Protein AF-E1LN31-F1 (afdb_monomer)

pLDDT: mean 84.93, std 11.24, range [47.66, 95.75]

Radius of gyration: 14.21 Å; Cα contacts (8 Å, |Δi|>4): 14; chains: 1; bounding box: 32×16×38 Å

Mean predicted aligned error: 5.99 Å

Nearest PDB structures (foldseek):
  1hg4-assembly1_D  TM=5.238E-01  e=6.008E+00  Drosophila melanogaster
  5nfd-assembly2_B  TM=4.249E-01  e=9.811E+00  Homo sapiens

Organism: NCBI:txid585203

Solvent-accessible surface area (backbone atoms only — not comparable to full-atom values): 3195 Å² total; per-residue (Å²): 133,93,68,83,46,74,67,55,54,51,55,49,53,54,49,44,34,71,74,54,33,80,87,31,70,70,31,53,51,55,50,52,54,50,52,54,53,51,52,51,54,52,49,55,52,50,53,51,55,60,62,75,74,113

Structure (mmCIF, N/CA/C/O backbone):
data_AF-E1LN31-F1
#
_entry.id   AF-E1LN31-F1
#
loop_
_atom_site.group_PDB
_atom_site.id
_atom_site.type_symbol
_atom_site.label_atom_id
_atom_site.label_alt_id
_atom_site.label_comp_id
_atom_site.label_asym_id
_atom_site.label_entity_id
_atom_site.label_seq_id
_atom_site.pdbx_PDB_ins_code
_atom_site.Cartn_x
_atom_site.Cartn_y
_atom_site.Cartn_z
_atom_site.occupancy
_atom_site.B_iso_or_equiv
_atom_site.auth_seq_id
_atom_site.auth_comp_id
_atom_site.auth_asym_id
_atom_site.auth_atom_id
_atom_site.pdbx_PDB_model_num
ATOM 1 N N . MET A 1 1 ? 13.983 4.586 -14.178 1.00 47.66 1 MET A N 1
ATOM 2 C CA . MET A 1 1 ? 13.064 3.489 -13.819 1.00 47.66 1 MET A CA 1
ATOM 3 C C . MET A 1 1 ? 12.374 3.906 -12.530 1.00 47.66 1 MET A C 1
ATOM 5 O O . MET A 1 1 ? 13.064 4.047 -11.531 1.00 47.66 1 MET A O 1
ATOM 9 N N . VAL A 1 2 ? 11.080 4.234 -12.564 1.00 53.84 2 VAL A N 1
ATOM 10 C CA . VAL A 1 2 ? 10.311 4.521 -11.339 1.00 53.84 2 VAL A CA 1
ATOM 11 C C . VAL A 1 2 ? 9.745 3.184 -10.872 1.00 53.84 2 VAL A C 1
ATOM 13 O O . VAL A 1 2 ? 8.597 2.861 -11.133 1.00 53.84 2 VAL A O 1
ATOM 16 N N . GLY A 1 3 ? 10.612 2.336 -10.320 1.00 60.97 3 GLY A N 1
ATOM 17 C CA . GLY A 1 3 ? 10.158 1.156 -9.595 1.00 60.97 3 GLY A CA 1
ATOM 18 C C . GLY A 1 3 ? 9.740 1.615 -8.209 1.00 60.97 3 GLY A C 1
ATOM 19 O O . GLY A 1 3 ? 10.543 2.262 -7.537 1.00 60.97 3 GLY A O 1
ATOM 20 N N . VAL A 1 4 ? 8.506 1.324 -7.801 1.00 69.38 4 VAL A N 1
ATOM 21 C CA . VAL A 1 4 ? 8.060 1.620 -6.437 1.00 69.38 4 VAL A CA 1
ATOM 22 C C . VAL A 1 4 ? 8.910 0.781 -5.489 1.00 69.38 4 VAL A C 1
ATOM 24 O O . VAL A 1 4 ? 8.935 -0.448 -5.562 1.00 69.38 4 VAL A O 1
ATOM 27 N N . THR A 1 5 ? 9.676 1.443 -4.636 1.00 82.69 5 THR A N 1
ATOM 28 C CA . THR A 1 5 ? 10.541 0.774 -3.672 1.00 82.69 5 THR A CA 1
ATOM 29 C C . THR A 1 5 ? 9.703 0.147 -2.560 1.00 82.69 5 THR A C 1
ATOM 31 O O . THR A 1 5 ? 8.619 0.625 -2.222 1.00 82.69 5 THR A O 1
ATOM 34 N N . TYR A 1 6 ? 10.235 -0.894 -1.913 1.00 80.25 6 TYR A N 1
ATOM 35 C CA . TYR A 1 6 ? 9.598 -1.486 -0.729 1.00 80.25 6 TYR A CA 1
ATOM 36 C C . TYR A 1 6 ? 9.277 -0.434 0.350 1.00 80.25 6 TYR A C 1
ATOM 38 O O . TYR A 1 6 ? 8.251 -0.517 1.021 1.00 80.25 6 TYR A O 1
ATOM 46 N N . GLN A 1 7 ? 10.137 0.580 0.497 1.00 87.44 7 GLN A N 1
ATOM 47 C CA . GLN A 1 7 ? 9.945 1.672 1.452 1.00 87.44 7 GLN A CA 1
ATOM 48 C C . GLN A 1 7 ? 8.739 2.549 1.097 1.00 87.44 7 GLN A C 1
ATOM 50 O O . GLN A 1 7 ? 7.972 2.903 1.988 1.00 87.44 7 GLN A O 1
ATOM 55 N N . GLU A 1 8 ? 8.543 2.866 -0.183 1.00 87.62 8 GLU A N 1
ATOM 56 C CA . GLU A 1 8 ? 7.389 3.642 -0.652 1.00 87.62 8 GLU A CA 1
ATOM 57 C C . GLU A 1 8 ? 6.082 2.857 -0.499 1.00 87.62 8 GLU A C 1
ATOM 59 O O . GLU A 1 8 ? 5.103 3.411 -0.003 1.00 87.62 8 GLU A O 1
ATOM 64 N N . ILE A 1 9 ? 6.081 1.557 -0.829 1.00 88.44 9 ILE A N 1
ATOM 65 C CA . ILE A 1 9 ? 4.923 0.672 -0.610 1.00 88.44 9 ILE A CA 1
ATOM 66 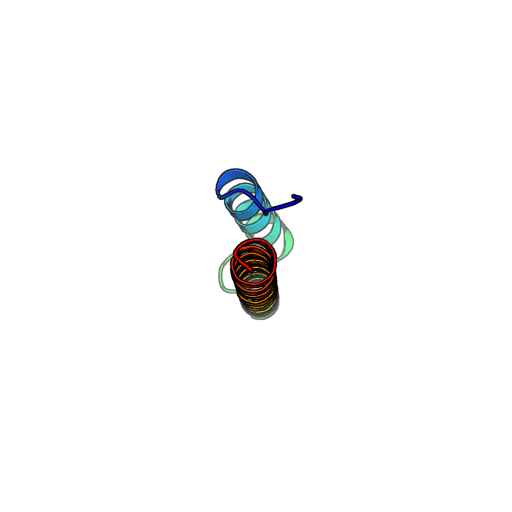C C . ILE A 1 9 ? 4.571 0.631 0.879 1.00 88.44 9 ILE A C 1
ATOM 68 O O . ILE A 1 9 ? 3.410 0.795 1.247 1.00 88.44 9 ILE A O 1
ATOM 72 N N . HIS A 1 10 ? 5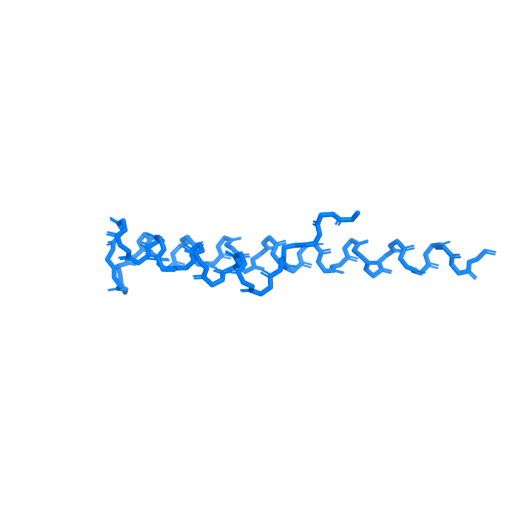.568 0.458 1.749 1.00 90.12 10 HIS A N 1
ATOM 73 C CA . HIS A 1 10 ? 5.347 0.411 3.191 1.00 90.12 10 HIS A CA 1
ATOM 74 C C . HIS A 1 10 ? 4.745 1.717 3.731 1.00 90.12 10 HIS A C 1
ATOM 76 O O . HIS A 1 10 ? 3.776 1.677 4.488 1.00 90.12 10 HIS A O 1
ATOM 82 N N . LEU A 1 11 ? 5.275 2.869 3.305 1.00 93.00 11 LEU A N 1
ATOM 83 C CA . LEU A 1 11 ? 4.757 4.176 3.714 1.00 93.00 11 LEU A CA 1
ATOM 84 C C . LEU A 1 11 ? 3.311 4.383 3.244 1.00 93.00 11 LEU A C 1
ATOM 86 O O . LEU A 1 11 ? 2.482 4.916 3.980 1.00 93.00 11 LEU A O 1
ATOM 90 N N . PHE A 1 12 ? 3.005 3.940 2.024 1.00 90.62 12 PHE A N 1
ATOM 91 C CA . PHE A 1 12 ? 1.670 4.045 1.451 1.00 90.62 12 PHE A CA 1
ATOM 92 C C . PHE A 1 12 ? 0.661 3.148 2.179 1.00 90.62 12 PHE A C 1
ATOM 94 O O . PHE A 1 12 ? -0.444 3.592 2.475 1.00 90.62 12 PHE A O 1
ATOM 101 N N . VAL A 1 13 ? 1.044 1.924 2.556 1.00 93.44 13 VAL A N 1
ATOM 102 C CA . VAL A 1 13 ? 0.192 1.025 3.355 1.00 93.44 13 VAL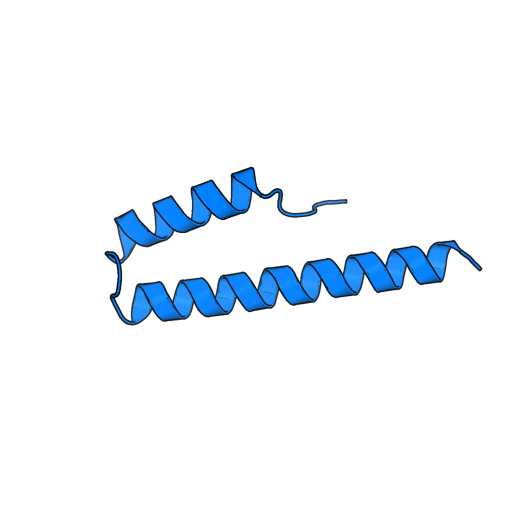 A CA 1
ATOM 103 C C . VAL A 1 13 ? -0.138 1.627 4.725 1.00 93.44 13 VAL A C 1
ATOM 105 O O . VAL A 1 13 ? -1.300 1.599 5.135 1.00 93.44 13 VAL A O 1
ATOM 108 N N . GLU A 1 14 ? 0.842 2.210 5.421 1.00 95.31 14 GLU A N 1
ATOM 109 C CA . GLU A 1 14 ? 0.588 2.885 6.703 1.00 95.31 14 GLU A CA 1
ATOM 110 C C . GLU A 1 14 ? -0.313 4.116 6.528 1.00 95.31 14 GLU A C 1
ATOM 112 O O . GLU A 1 14 ? -1.245 4.313 7.307 1.00 95.31 14 GLU A O 1
ATOM 117 N N . PHE A 1 15 ? -0.131 4.884 5.451 1.00 94.50 15 PHE A N 1
ATOM 118 C CA . PHE A 1 15 ? -1.042 5.976 5.112 1.00 94.50 15 PHE A CA 1
ATOM 119 C C . PHE A 1 15 ? -2.484 5.482 4.896 1.00 94.50 15 PHE A C 1
ATOM 121 O O . PHE A 1 15 ? -3.419 6.025 5.486 1.00 94.50 15 PHE A O 1
ATOM 128 N N . LEU A 1 16 ? -2.688 4.423 4.104 1.00 94.56 16 LEU A N 1
ATOM 129 C CA . LEU A 1 16 ? -4.017 3.839 3.875 1.00 94.56 16 LEU A CA 1
ATOM 130 C C . LEU A 1 16 ? -4.660 3.364 5.182 1.00 94.56 16 LEU A C 1
ATOM 132 O O . LEU A 1 16 ? -5.863 3.538 5.397 1.00 94.56 16 LEU A O 1
ATOM 136 N N . LYS A 1 17 ? -3.852 2.784 6.070 1.00 94.75 17 LYS A N 1
ATOM 137 C CA . LYS A 1 17 ? -4.286 2.319 7.385 1.00 94.75 17 LYS A CA 1
ATOM 138 C C . LYS A 1 17 ? -4.763 3.471 8.268 1.00 94.75 17 LYS A C 1
ATOM 140 O O . LYS A 1 17 ? -5.775 3.307 8.950 1.00 94.75 17 LYS A O 1
ATOM 145 N N . GLU A 1 18 ? -4.080 4.613 8.244 1.00 95.50 18 GLU A N 1
ATOM 146 C CA . GLU A 1 18 ? -4.498 5.823 8.960 1.00 95.50 18 GLU A CA 1
ATOM 147 C C . GLU A 1 18 ? -5.779 6.440 8.378 1.00 95.50 18 GLU A C 1
ATOM 149 O O . GLU A 1 18 ? -6.642 6.870 9.141 1.00 95.50 18 GLU A O 1
ATOM 154 N N . GLN A 1 19 ? -5.929 6.466 7.048 1.00 93.94 19 GLN A N 1
ATOM 155 C CA . GLN A 1 19 ? -7.081 7.096 6.390 1.00 93.94 19 GLN A CA 1
ATOM 156 C C . GLN A 1 19 ? -8.372 6.286 6.525 1.00 93.94 19 GLN A C 1
ATOM 158 O O . GLN A 1 19 ? -9.417 6.824 6.891 1.00 93.94 19 GLN A O 1
ATOM 163 N N . TYR A 1 20 ? -8.310 4.992 6.216 1.00 94.00 20 TYR A N 1
ATOM 164 C CA . TYR A 1 20 ? -9.503 4.149 6.121 1.00 94.00 20 TYR A CA 1
ATOM 165 C C . TYR A 1 20 ? -9.750 3.329 7.386 1.00 94.00 20 TYR A C 1
ATOM 167 O O . TYR A 1 20 ? -10.881 2.921 7.648 1.00 94.00 20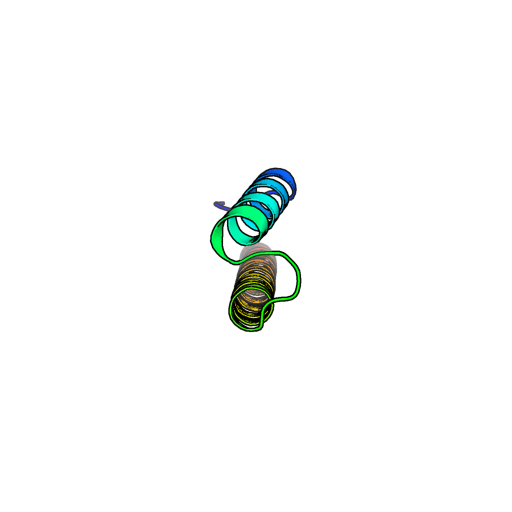 TYR A O 1
ATOM 175 N N . GLY A 1 21 ? -8.715 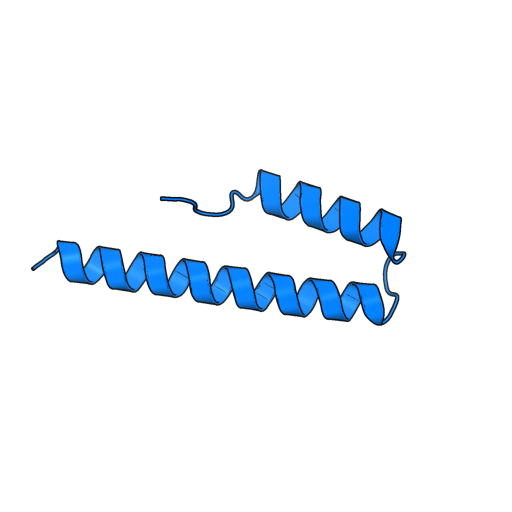3.116 8.200 1.00 91.25 21 GLY A N 1
ATOM 176 C CA . GLY A 1 21 ? -8.747 2.203 9.332 1.00 91.25 21 GLY A CA 1
ATOM 177 C C . GLY A 1 21 ? -8.483 0.759 8.905 1.00 91.25 21 GLY A C 1
ATOM 178 O O . GLY A 1 21 ? -9.052 0.243 7.940 1.00 91.25 21 GLY A O 1
ATOM 179 N N . GLN A 1 22 ? -7.627 0.077 9.666 1.00 92.56 22 GLN A N 1
ATOM 180 C CA . GLN A 1 22 ? -7.229 -1.298 9.373 1.00 92.56 22 GLN A CA 1
ATOM 181 C C . GLN A 1 22 ? -8.441 -2.241 9.287 1.00 92.56 22 GLN A C 1
ATOM 183 O O . GLN A 1 22 ? -9.264 -2.303 10.201 1.00 92.56 22 GLN A O 1
ATOM 188 N N . GLY A 1 23 ? -8.514 -3.018 8.203 1.00 88.94 23 GLY A N 1
ATOM 189 C CA . GLY A 1 23 ? -9.529 -4.062 8.009 1.00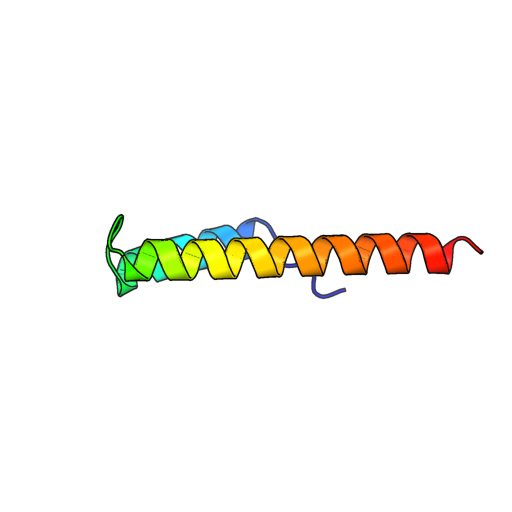 88.94 23 GLY A CA 1
ATOM 190 C C . GLY A 1 23 ? -10.902 -3.557 7.558 1.00 88.94 23 GLY A C 1
ATOM 191 O O . GLY A 1 23 ? -11.843 -4.345 7.484 1.00 88.94 23 GLY A O 1
ATOM 192 N N . ARG A 1 24 ? -11.039 -2.263 7.253 1.00 93.50 24 ARG A N 1
ATOM 193 C CA . ARG A 1 24 ? -12.255 -1.723 6.635 1.00 93.50 24 ARG A CA 1
ATOM 194 C C . ARG A 1 24 ? -12.325 -2.137 5.158 1.00 93.50 24 ARG A C 1
ATOM 196 O O . ARG A 1 24 ? -11.272 -2.300 4.547 1.00 93.50 24 ARG A O 1
ATOM 203 N N . PRO A 1 25 ? -13.527 -2.306 4.577 1.00 95.75 25 PRO A N 1
ATOM 204 C CA . PRO A 1 25 ? -13.668 -2.676 3.167 1.00 95.75 25 PRO A CA 1
ATOM 205 C C . PRO A 1 25 ? -12.851 -1.773 2.236 1.00 95.75 25 PRO A C 1
ATOM 207 O O . PRO A 1 25 ? -12.058 -2.285 1.457 1.00 95.75 25 PRO A O 1
ATOM 210 N N . ASP A 1 26 ? -12.930 -0.457 2.440 1.00 93.50 26 ASP A N 1
ATOM 211 C CA . ASP A 1 26 ? -12.200 0.547 1.655 1.00 93.50 26 ASP A CA 1
ATOM 212 C C . ASP A 1 26 ? -10.670 0.398 1.779 1.00 93.50 26 ASP A C 1
ATOM 214 O O . ASP A 1 26 ? -9.933 0.584 0.815 1.00 93.50 26 ASP A O 1
ATOM 218 N N . TYR A 1 27 ? -10.174 0.005 2.959 1.00 93.31 27 TYR A N 1
ATOM 219 C CA . TYR A 1 27 ? -8.754 -0.297 3.165 1.00 93.31 27 TYR A CA 1
ATOM 220 C C . TYR A 1 27 ? -8.331 -1.544 2.381 1.00 93.31 27 TYR A C 1
ATOM 222 O O . TYR A 1 27 ? -7.268 -1.556 1.770 1.00 93.31 27 TYR A O 1
ATOM 230 N N . ILE A 1 28 ? -9.157 -2.593 2.389 1.00 94.81 28 ILE A N 1
ATOM 231 C CA . ILE A 1 28 ? -8.877 -3.838 1.661 1.00 94.81 28 ILE A CA 1
ATOM 232 C C . ILE A 1 28 ? -8.915 -3.597 0.147 1.00 94.81 28 ILE A C 1
ATOM 234 O O . ILE A 1 28 ? -8.054 -4.105 -0.564 1.00 94.81 28 ILE A O 1
ATOM 238 N N . GLU A 1 29 ? -9.874 -2.810 -0.340 1.00 95.25 29 GLU A N 1
ATOM 239 C CA . GLU A 1 29 ? -9.967 -2.424 -1.751 1.00 95.25 29 GLU A CA 1
ATOM 240 C C . GLU A 1 29 ? -8.717 -1.656 -2.196 1.00 95.25 29 GLU A C 1
ATOM 242 O O . GLU A 1 29 ? -8.055 -2.070 -3.144 1.00 95.25 29 GLU A O 1
ATOM 247 N N . ALA A 1 30 ? -8.301 -0.643 -1.430 1.00 93.25 30 ALA A N 1
ATOM 248 C CA . ALA A 1 30 ? -7.091 0.118 -1.729 1.00 93.25 30 ALA A CA 1
ATOM 249 C C . ALA A 1 30 ? -5.807 -0.738 -1.709 1.00 93.25 30 ALA A C 1
ATOM 251 O O . ALA A 1 30 ? -4.872 -0.468 -2.463 1.00 93.25 30 ALA A O 1
ATOM 252 N N . LEU A 1 31 ? -5.744 -1.776 -0.865 1.00 94.06 31 LEU A N 1
ATOM 253 C CA . LEU A 1 31 ? -4.635 -2.735 -0.880 1.00 94.06 31 LEU A CA 1
ATOM 254 C C . LEU A 1 31 ? -4.645 -3.631 -2.125 1.00 94.06 31 LEU A C 1
ATOM 256 O O . LEU A 1 31 ? -3.576 -3.907 -2.663 1.00 94.06 31 LEU A O 1
ATOM 260 N N . ASN A 1 32 ? -5.817 -4.073 -2.587 1.00 92.31 32 ASN A N 1
ATOM 261 C CA . ASN A 1 32 ? -5.927 -4.871 -3.812 1.00 92.31 32 ASN A CA 1
ATOM 262 C C . ASN A 1 32 ? -5.528 -4.055 -5.049 1.00 92.31 32 ASN A C 1
ATOM 264 O O . ASN A 1 32 ? -4.831 -4.566 -5.924 1.00 92.31 32 ASN A O 1
ATOM 268 N N . ASP A 1 33 ? -5.917 -2.780 -5.100 1.00 92.25 33 ASP A N 1
ATOM 269 C CA . ASP A 1 33 ? -5.502 -1.873 -6.173 1.00 92.25 33 ASP A CA 1
ATOM 270 C C . ASP A 1 33 ? -3.979 -1.678 -6.178 1.00 92.25 33 ASP A C 1
ATOM 272 O O . ASP A 1 33 ? -3.340 -1.711 -7.233 1.00 92.25 33 ASP A O 1
ATOM 276 N N . LEU A 1 34 ? -3.379 -1.518 -4.992 1.00 90.44 34 LEU A N 1
ATOM 277 C CA . LEU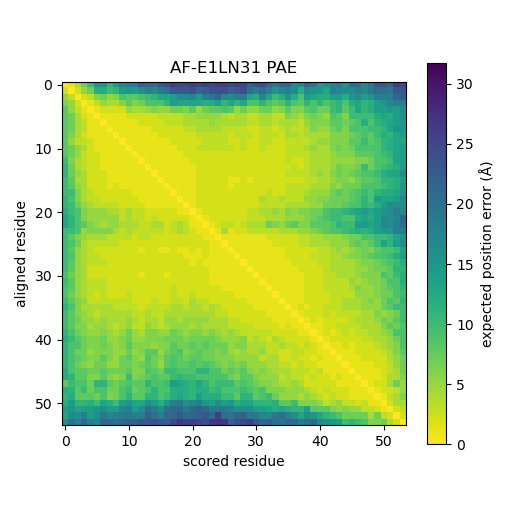 A 1 34 ? -1.929 -1.408 -4.838 1.00 90.44 34 LEU A CA 1
ATOM 278 C C . LEU A 1 34 ? -1.200 -2.670 -5.321 1.00 90.44 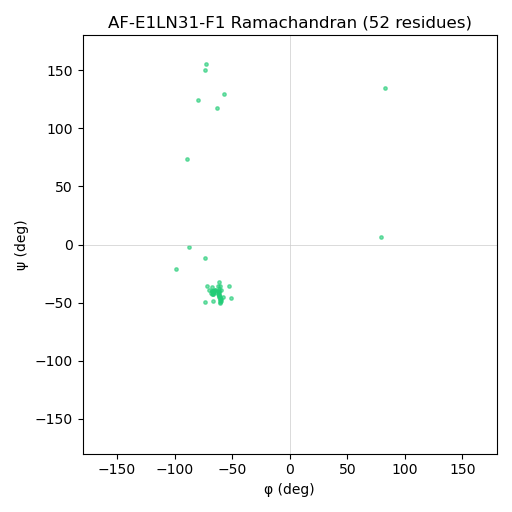34 LEU A C 1
ATOM 280 O O . LEU A 1 34 ? -0.191 -2.553 -6.015 1.00 90.44 34 LEU A O 1
ATOM 284 N N . ASP A 1 35 ? -1.708 -3.857 -4.985 1.00 89.62 35 ASP A N 1
ATOM 285 C CA . ASP A 1 35 ? -1.143 -5.141 -5.422 1.00 89.62 35 ASP A CA 1
ATOM 286 C C . ASP A 1 35 ? -1.149 -5.264 -6.956 1.00 89.62 35 ASP A C 1
ATOM 288 O O . ASP A 1 35 ? -0.121 -5.562 -7.569 1.00 89.62 35 ASP A O 1
ATOM 292 N N . GLY A 1 36 ? -2.266 -4.898 -7.595 1.00 89.25 36 GLY A N 1
ATOM 293 C CA . GLY A 1 36 ? -2.379 -4.883 -9.055 1.00 89.25 36 GLY A CA 1
ATOM 294 C C . GLY A 1 36 ? -1.389 -3.927 -9.730 1.00 89.25 36 GLY A C 1
ATOM 295 O O . GLY A 1 36 ? -0.773 -4.275 -10.740 1.00 89.25 36 GLY A O 1
ATOM 296 N N . LEU A 1 37 ? -1.176 -2.736 -9.163 1.00 87.19 37 LEU A N 1
ATOM 297 C CA . LEU A 1 37 ? -0.193 -1.778 -9.684 1.00 87.19 37 LEU A CA 1
ATOM 298 C C . LEU A 1 37 ? 1.244 -2.305 -9.585 1.00 87.19 37 LEU A C 1
ATOM 300 O O . LEU A 1 37 ? 2.043 -2.095 -10.505 1.00 87.19 37 LEU A O 1
ATOM 304 N N . VAL A 1 38 ? 1.581 -2.992 -8.491 1.00 84.56 38 VAL A N 1
ATOM 305 C CA . VAL A 1 38 ? 2.903 -3.605 -8.304 1.00 84.56 38 VAL A CA 1
ATOM 306 C C . VAL A 1 38 ? 3.118 -4.743 -9.304 1.00 84.56 38 VAL A C 1
ATOM 308 O O . VAL A 1 38 ? 4.187 -4.805 -9.913 1.00 84.56 38 VAL A O 1
ATOM 311 N N . GLU A 1 39 ? 2.112 -5.593 -9.538 1.00 85.56 39 GLU A N 1
ATOM 312 C CA . GLU A 1 39 ? 2.197 -6.674 -10.530 1.00 85.56 39 GLU A CA 1
ATOM 313 C C . GLU A 1 39 ? 2.440 -6.127 -11.945 1.00 85.56 39 GLU A C 1
ATOM 315 O O . GLU A 1 39 ? 3.349 -6.589 -12.641 1.00 85.56 39 GLU A O 1
ATOM 320 N N . VAL A 1 40 ? 1.668 -5.115 -12.361 1.00 84.62 40 VAL A N 1
ATOM 321 C CA . VAL A 1 40 ? 1.825 -4.475 -13.678 1.00 84.62 40 VAL A CA 1
ATOM 322 C C . VAL A 1 40 ? 3.217 -3.866 -13.814 1.00 84.62 40 VAL A C 1
ATOM 324 O O . VAL A 1 40 ? 3.906 -4.121 -14.800 1.00 84.62 40 VAL A O 1
ATOM 327 N N . SER A 1 41 ? 3.672 -3.134 -12.797 1.00 79.88 41 SER A N 1
ATOM 328 C CA . SER A 1 41 ? 4.996 -2.500 -12.806 1.00 79.88 41 SER A CA 1
ATOM 329 C C . SER A 1 41 ? 6.127 -3.527 -12.911 1.00 79.88 41 SER A C 1
ATOM 331 O O . SER A 1 41 ? 7.109 -3.309 -13.620 1.00 79.88 41 SER A O 1
ATOM 333 N N . TYR A 1 42 ? 5.998 -4.662 -12.218 1.00 81.12 42 TYR A N 1
ATOM 334 C CA . TYR A 1 42 ? 6.974 -5.747 -12.280 1.00 81.12 42 TYR A CA 1
ATOM 335 C C . TYR A 1 42 ? 6.984 -6.429 -13.652 1.00 81.12 42 TYR A C 1
ATOM 337 O O . TYR A 1 42 ? 8.053 -6.697 -14.201 1.00 81.12 42 TYR A O 1
ATOM 345 N N . ARG A 1 43 ? 5.803 -6.657 -14.235 1.00 81.56 43 ARG A N 1
ATOM 346 C CA . ARG A 1 43 ? 5.660 -7.222 -15.580 1.00 81.56 43 ARG A CA 1
ATOM 347 C C . ARG A 1 43 ? 6.307 -6.332 -16.637 1.00 81.56 43 ARG A C 1
ATOM 349 O O . ARG A 1 43 ? 7.139 -6.821 -17.392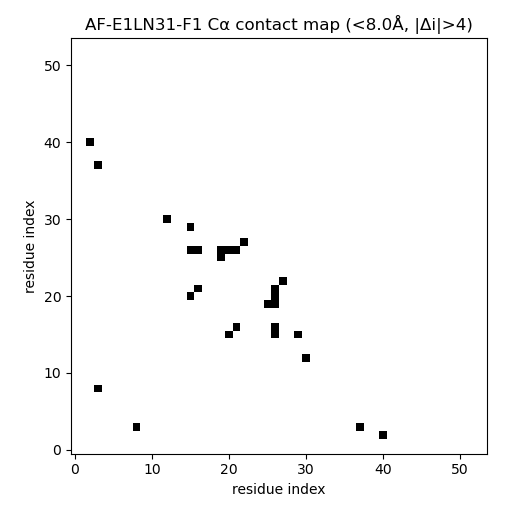 1.00 81.56 43 ARG A O 1
ATOM 356 N N . GLU A 1 44 ? 5.998 -5.037 -16.640 1.00 82.88 44 GLU A N 1
ATOM 357 C CA . GLU A 1 44 ? 6.599 -4.076 -17.575 1.00 82.88 44 GLU A CA 1
ATOM 358 C C . GLU A 1 44 ? 8.125 -3.997 -17.421 1.00 82.88 44 GLU A C 1
ATOM 360 O O . GLU A 1 44 ? 8.851 -3.838 -18.404 1.00 82.88 44 GLU A O 1
ATOM 365 N N . ALA A 1 45 ? 8.634 -4.115 -16.189 1.00 81.12 45 ALA A N 1
ATOM 366 C CA . ALA A 1 45 ? 10.069 -4.141 -15.932 1.00 81.12 45 ALA A CA 1
ATOM 367 C C . ALA A 1 45 ? 10.739 -5.400 -16.509 1.00 81.12 45 ALA A C 1
ATOM 369 O O . ALA A 1 45 ? 11.828 -5.291 -17.072 1.00 81.12 45 ALA A O 1
ATOM 370 N N . ILE A 1 46 ? 10.097 -6.570 -16.401 1.00 80.62 46 ILE A N 1
ATOM 371 C CA . ILE A 1 46 ? 10.584 -7.811 -17.020 1.00 80.62 46 ILE A CA 1
ATOM 372 C C . ILE A 1 46 ? 10.530 -7.717 -18.544 1.00 80.62 46 ILE A C 1
ATOM 374 O O . ILE A 1 46 ? 11.515 -8.044 -19.195 1.00 80.62 46 ILE A O 1
ATOM 378 N N . GLU A 1 47 ? 9.409 -7.276 -19.117 1.00 81.50 47 GLU A N 1
ATOM 379 C CA . GLU A 1 47 ? 9.242 -7.170 -20.573 1.00 81.50 47 GLU A CA 1
ATOM 380 C C . GLU A 1 47 ? 10.309 -6.257 -21.184 1.00 81.50 47 GLU A C 1
ATOM 382 O O . GLU A 1 47 ? 10.991 -6.662 -22.121 1.00 81.50 47 GLU A O 1
ATOM 387 N N . ARG A 1 48 ? 10.562 -5.091 -20.577 1.00 79.38 48 ARG A N 1
ATOM 388 C CA . ARG A 1 48 ? 11.668 -4.210 -20.984 1.00 79.38 48 ARG A CA 1
ATOM 389 C C . ARG A 1 48 ? 13.042 -4.851 -20.841 1.00 79.38 48 ARG A C 1
ATOM 391 O O . ARG A 1 48 ? 13.880 -4.675 -21.715 1.00 79.38 48 ARG A O 1
ATOM 398 N N . PHE A 1 49 ? 13.291 -5.563 -19.742 1.00 78.19 49 PHE A N 1
ATOM 399 C CA . PHE A 1 49 ? 14.570 -6.246 -19.543 1.00 78.19 49 PHE A CA 1
ATOM 400 C C . PHE A 1 49 ? 14.821 -7.301 -20.630 1.00 78.19 49 PHE A C 1
ATOM 402 O O . PHE A 1 49 ? 15.945 -7.437 -21.099 1.00 78.19 49 PHE A O 1
ATOM 409 N N . LEU A 1 50 ? 13.774 -8.018 -21.047 1.00 80.00 50 LEU A N 1
ATOM 410 C CA . LEU A 1 50 ? 13.845 -9.003 -22.126 1.00 80.00 50 LEU A CA 1
ATOM 411 C C . LEU A 1 50 ? 13.994 -8.354 -23.512 1.00 80.00 50 LEU A C 1
ATOM 413 O O . LEU A 1 50 ? 14.679 -8.914 -24.361 1.00 80.00 50 LEU A O 1
ATOM 417 N N . GLU A 1 51 ? 13.371 -7.196 -23.752 1.00 77.94 51 GLU A N 1
ATOM 418 C CA . GLU A 1 51 ? 13.535 -6.431 -24.999 1.00 77.94 51 GLU A CA 1
ATOM 419 C C . GLU A 1 51 ? 14.950 -5.851 -25.155 1.00 77.94 51 GLU A C 1
ATOM 421 O O . GLU A 1 51 ? 15.474 -5.838 -26.266 1.00 77.94 51 GLU A O 1
ATOM 426 N N . ASP A 1 52 ? 15.585 -5.418 -24.062 1.00 73.12 52 ASP A N 1
ATOM 427 C CA . ASP A 1 52 ? 16.947 -4.865 -24.071 1.00 73.12 52 ASP A CA 1
ATOM 428 C C . ASP A 1 52 ? 18.051 -5.941 -24.269 1.00 73.12 52 ASP A C 1
ATOM 430 O O . ASP A 1 52 ? 19.207 -5.587 -24.512 1.00 73.12 52 ASP A O 1
ATOM 434 N N . GLU A 1 53 ? 17.737 -7.244 -24.177 1.00 64.44 53 GLU A N 1
ATOM 435 C CA . GLU A 1 53 ? 18.692 -8.360 -24.369 1.00 64.44 53 GLU A CA 1
ATOM 436 C C . GLU A 1 53 ? 18.856 -8.830 -25.840 1.00 64.44 53 GLU A C 1
ATOM 438 O O . GLU A 1 53 ? 19.672 -9.722 -26.098 1.00 64.44 53 GLU A O 1
ATOM 443 N N . VAL A 1 54 ? 18.120 -8.247 -26.803 1.00 54.34 54 VAL A N 1
ATOM 444 C CA . VAL A 1 54 ? 18.103 -8.626 -28.242 1.00 54.34 54 VAL A CA 1
ATOM 445 C C . VAL A 1 54 ? 18.817 -7.601 -29.123 1.00 54.34 54 VAL A C 1
ATOM 447 O O . VAL A 1 54 ? 19.698 -8.027 -29.909 1.00 54.34 54 VAL A O 1
#

Foldseek 3Di:
DPQCDPVNVVVVLVVLCVPQNPPHPSSVVVVVVVVVVNVVSVVVVVVVVVVVVD

Sequence (54 aa):
MVGVTYQEIHLFVEFLKEQYGQGRPDYIEALNDLDGLVEVSYREAIERFLEDEV

Secondary structure (DSSP, 8-state):
--PPPHHHHHHHHHHHHHHH-TT-HHHHHHHHHHHHHHHHHHHHHHHHHHHTT-